Protein AF-A0A7C7VJX0-F1 (afdb_monomer_lite)

pLDDT: mean 77.02, std 19.56, range [31.77, 98.38]

Sequence (181 aa):
MIGGLYFSSKKIPSHKRKREGGKEHVSPRRIHVLIVIIIVVASLSVYYTYFHRQPSPEEERYIGEIKEILVLAIKVRGELKYLLDEEPTGKVFYDYRLTESFKNVFIRLLERYGGLNPPNESYQNLHKYVGEYLNLNLKGFDFFERAVREQDATLLKDAFSRLRQADELREKIKKELKILM

Foldseek 3Di:
DDDDDDDDDDDDDDDDDDDDPDPPPCPPVNVVVVVVVVVVVVVVVVVCCQPVDDDDPL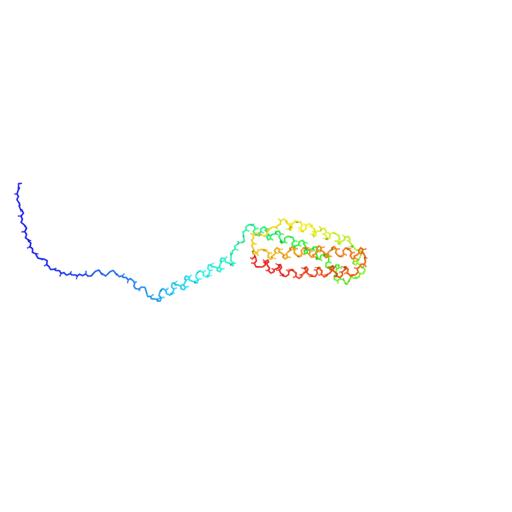LVVLLVLLVVLVVQLVVLVVVCVVVPVPPPDCVNLPCLVSLVVSLVSLVVSLVSLVPDDDPDPLCVQLSVLSNLLSVLLNQLSVLSSCCSVVVPVVSPVVSVVSNVVSVVSVVVNVVSSVSSD

Secondary structure (DSSP, 8-state):
---------------------------HHHHHHHHHHHHHHHHHHHHHHHHSPPPPHHHHHHHHHHHHHHHHHHHHHHHHHHHHSS-S-GGGGG-HHHHHHHHHHHHHHHHHHHT---SSGGGHHHHHHHHHHHHHHHHHHHHHHHHHHHT-HHHHHHHHHHHHHHHHHHHHHHHHHHH--

Structure (mmCIF, N/CA/C/O backbone):
data_AF-A0A7C7VJX0-F1
#
_entry.id   AF-A0A7C7VJX0-F1
#
loop_
_atom_site.group_PDB
_atom_site.id
_atom_site.type_symbol
_atom_site.label_atom_id
_atom_site.label_alt_id
_atom_site.label_comp_id
_atom_site.label_asym_id
_atom_site.label_entity_id
_atom_site.label_seq_id
_atom_site.pdbx_PDB_ins_code
_atom_site.Cartn_x
_atom_site.Cartn_y
_atom_site.Cartn_z
_atom_site.occupancy
_atom_site.B_iso_or_equiv
_atom_site.auth_seq_id
_atom_site.auth_comp_id
_atom_site.auth_asym_id
_atom_site.auth_atom_id
_atom_site.pdbx_PDB_model_num
ATOM 1 N N . MET A 1 1 ? -67.977 24.243 89.706 1.00 34.16 1 MET A N 1
ATOM 2 C CA . MET A 1 1 ? -67.376 24.577 91.012 1.00 34.16 1 MET A CA 1
ATOM 3 C C . MET A 1 1 ? -66.520 23.405 91.470 1.00 34.16 1 MET A C 1
ATOM 5 O O . MET A 1 1 ? -67.056 22.328 91.649 1.00 34.16 1 MET A O 1
ATOM 9 N N . ILE A 1 2 ? -65.206 23.649 91.515 1.00 37.19 2 ILE A N 1
ATOM 10 C CA . ILE A 1 2 ? -64.159 23.178 92.445 1.00 37.19 2 ILE A CA 1
ATOM 11 C C . ILE A 1 2 ? -64.224 21.751 93.031 1.00 37.19 2 ILE A C 1
ATOM 13 O O . ILE A 1 2 ? -65.137 21.411 93.772 1.00 37.19 2 ILE A O 1
ATOM 17 N N . GLY A 1 3 ? -63.095 21.046 92.866 1.00 31.77 3 GLY A N 1
ATOM 18 C CA . GLY A 1 3 ? -62.529 20.090 93.833 1.00 31.77 3 GLY A CA 1
ATOM 19 C C . GLY A 1 3 ? -62.222 18.735 93.194 1.00 31.77 3 GLY A C 1
ATOM 20 O O . GLY A 1 3 ? -63.088 18.158 92.561 1.00 31.77 3 GLY A O 1
ATOM 21 N N . GLY A 1 4 ? -61.038 18.137 93.272 1.00 33.59 4 GLY A N 1
ATOM 22 C CA . GLY A 1 4 ? -59.798 18.417 93.987 1.00 33.59 4 GLY A CA 1
ATOM 23 C C . GLY A 1 4 ? -58.874 17.207 93.765 1.00 33.59 4 GLY A C 1
ATOM 24 O O . GLY A 1 4 ? -59.346 16.085 93.592 1.00 33.59 4 GLY A O 1
ATOM 25 N N . LEU A 1 5 ? -57.568 17.454 93.697 1.00 37.50 5 LEU A N 1
ATOM 26 C CA . LEU A 1 5 ? -56.497 16.471 93.498 1.00 37.50 5 LEU A CA 1
ATOM 27 C C . LEU A 1 5 ? -56.426 15.422 94.620 1.00 37.50 5 LEU A C 1
ATOM 29 O O . LEU A 1 5 ? -56.528 15.785 95.787 1.00 37.50 5 LEU A O 1
ATOM 33 N N . TYR A 1 6 ? -56.066 14.180 94.279 1.00 40.72 6 TYR A N 1
ATOM 34 C CA . TYR A 1 6 ? -55.265 13.321 95.161 1.00 40.72 6 TYR A CA 1
ATOM 35 C C . TYR A 1 6 ? -54.260 12.491 94.351 1.00 40.72 6 TYR A C 1
ATOM 37 O O . TYR A 1 6 ? -54.621 11.654 93.525 1.00 40.72 6 TYR A O 1
ATOM 45 N N . PHE A 1 7 ? -52.976 12.746 94.607 1.00 41.41 7 PHE A N 1
ATOM 46 C CA . PHE A 1 7 ? -51.844 11.918 94.201 1.00 41.41 7 PHE A CA 1
ATOM 47 C C . PHE A 1 7 ? -51.742 10.692 95.121 1.00 41.41 7 PHE A C 1
ATOM 49 O O . PHE A 1 7 ? -51.903 10.808 96.335 1.00 41.41 7 PHE A O 1
ATOM 56 N N . SER A 1 8 ? -51.357 9.537 94.574 1.00 40.88 8 SER A N 1
ATOM 57 C CA . SER A 1 8 ? -50.749 8.462 95.363 1.00 40.88 8 SER A CA 1
ATOM 58 C C . SER A 1 8 ? -49.624 7.810 94.566 1.00 40.88 8 SER A C 1
ATOM 60 O O . SER A 1 8 ? -49.848 7.168 93.541 1.00 40.88 8 SER A O 1
ATOM 62 N N . SER A 1 9 ? -48.390 8.017 95.026 1.00 39.25 9 SER A N 1
ATOM 63 C CA . SER A 1 9 ? -47.190 7.398 94.477 1.00 39.25 9 SER A CA 1
ATOM 64 C C . SER A 1 9 ? -47.051 5.963 94.982 1.00 39.25 9 SER A C 1
ATOM 66 O O . SER A 1 9 ? -46.992 5.749 96.196 1.00 39.25 9 SER A O 1
ATOM 68 N N . LYS A 1 10 ? -46.856 4.992 94.086 1.00 41.84 10 LYS A N 1
ATOM 69 C CA . LYS A 1 10 ? -46.229 3.710 94.439 1.00 41.84 10 LYS A CA 1
ATOM 70 C C . LYS A 1 10 ? -45.255 3.245 93.351 1.00 41.84 10 LYS A C 1
ATOM 72 O O . LYS A 1 10 ? -45.656 2.828 92.277 1.00 41.84 10 LYS A O 1
ATOM 77 N N . LYS A 1 11 ? -43.974 3.348 93.724 1.00 40.25 11 LYS A N 1
ATOM 78 C CA . LYS A 1 11 ? -42.814 2.468 93.483 1.00 40.25 11 LYS A CA 1
ATOM 79 C C . LYS A 1 11 ? -42.609 1.829 92.097 1.00 40.25 11 LYS A C 1
ATOM 81 O O . LYS A 1 11 ? -43.338 0.945 91.669 1.00 40.25 11 LYS A O 1
ATOM 86 N N . ILE A 1 12 ? -41.458 2.181 91.522 1.00 43.59 12 ILE A N 1
ATOM 87 C CA . ILE A 1 12 ? -40.721 1.466 90.470 1.00 43.59 12 ILE A CA 1
ATOM 88 C C . ILE A 1 12 ? -40.276 0.082 90.984 1.00 43.59 12 ILE A C 1
ATOM 90 O O . ILE A 1 12 ? -39.825 -0.023 92.129 1.00 43.59 12 ILE A O 1
ATOM 94 N N . PRO A 1 13 ? -40.271 -0.942 90.113 1.00 44.44 13 PRO A N 1
ATOM 95 C CA . PRO A 1 13 ? -39.083 -1.774 89.971 1.00 44.44 13 PRO A CA 1
ATOM 96 C C . PRO A 1 13 ? -38.597 -1.826 88.519 1.00 44.44 13 PRO A C 1
ATOM 98 O O . PRO A 1 13 ? -39.358 -1.889 87.556 1.00 44.44 13 PRO A O 1
ATOM 101 N N . SER A 1 14 ? -37.277 -1.788 88.395 1.00 50.00 14 SER A N 1
ATOM 102 C CA . SER A 1 14 ? -36.525 -1.897 87.161 1.00 50.00 14 SER A CA 1
ATOM 103 C C . SER A 1 14 ? -36.654 -3.294 86.552 1.00 50.00 14 SER A C 1
ATOM 105 O O . SER A 1 14 ? -36.427 -4.301 87.213 1.00 50.00 14 SER A O 1
ATOM 107 N N . HIS A 1 15 ? -36.908 -3.360 85.246 1.00 42.09 15 HIS A N 1
ATOM 108 C CA . HIS A 1 15 ? -36.428 -4.478 84.444 1.00 42.09 15 HIS A CA 1
ATOM 109 C C . HIS A 1 15 ? -36.057 -4.009 83.040 1.00 42.09 15 HIS A C 1
ATOM 111 O O . HIS A 1 15 ? -36.895 -3.664 82.211 1.00 42.09 15 HIS A O 1
ATOM 117 N N . LYS A 1 16 ? -34.746 -4.031 82.787 1.00 51.72 16 LYS A N 1
ATOM 118 C CA . LYS A 1 16 ? -34.144 -4.067 81.456 1.00 51.72 16 LYS A CA 1
ATOM 119 C C . LYS A 1 16 ? -34.845 -5.139 80.612 1.00 51.72 16 LYS A C 1
ATOM 121 O O . LYS A 1 16 ? -34.821 -6.305 81.002 1.00 51.72 16 LYS A O 1
ATOM 126 N N . ARG A 1 17 ? -35.313 -4.797 79.409 1.00 43.00 17 ARG A N 1
ATOM 127 C CA . ARG A 1 17 ? -35.260 -5.727 78.272 1.00 43.00 17 ARG A CA 1
ATOM 128 C C . ARG A 1 17 ? -34.717 -5.029 77.035 1.00 43.00 17 ARG A C 1
ATOM 130 O O . ARG A 1 17 ? -35.062 -3.899 76.713 1.00 43.00 17 ARG A O 1
ATOM 137 N N . LYS A 1 18 ? -33.755 -5.739 76.459 1.00 42.09 18 LYS A N 1
ATOM 138 C CA . LYS A 1 18 ? -32.831 -5.384 75.394 1.00 42.09 18 LYS A CA 1
ATOM 139 C C . LYS A 1 18 ? -33.535 -4.882 74.135 1.00 42.09 18 LYS A C 1
ATOM 141 O O . LYS A 1 18 ? -34.503 -5.476 73.675 1.00 42.09 18 LYS A O 1
ATOM 146 N N . ARG A 1 19 ? -32.910 -3.876 73.520 1.00 51.41 19 ARG A N 1
ATOM 147 C CA . ARG A 1 19 ? -32.888 -3.718 72.066 1.00 51.41 19 ARG A CA 1
ATOM 148 C C . ARG A 1 19 ? -32.144 -4.919 71.480 1.00 51.41 19 ARG A C 1
ATOM 150 O O . ARG A 1 19 ? -30.950 -5.057 71.729 1.00 51.41 19 ARG A O 1
ATOM 157 N N . GLU A 1 20 ? -32.813 -5.742 70.691 1.00 39.50 20 GLU A N 1
ATOM 158 C CA . GLU A 1 20 ? -32.144 -6.575 69.692 1.00 39.50 20 GLU A CA 1
ATOM 159 C C . GLU A 1 20 ? -32.599 -6.070 68.325 1.00 39.50 20 GLU A C 1
ATOM 161 O O . GLU A 1 20 ? -33.583 -6.516 67.748 1.00 39.50 20 GLU A O 1
ATOM 166 N N . GLY A 1 21 ? -31.889 -5.045 67.846 1.00 43.16 21 GLY A N 1
ATOM 167 C CA . GLY A 1 21 ? -31.830 -4.768 66.422 1.00 43.16 21 GLY A CA 1
ATOM 168 C C . GLY A 1 21 ? -31.092 -5.935 65.786 1.00 43.16 21 GLY A C 1
ATOM 169 O O . GLY A 1 21 ? -29.893 -6.103 66.024 1.00 43.16 21 GLY A O 1
ATOM 170 N N . GLY A 1 22 ? -31.823 -6.766 65.046 1.00 39.00 22 GLY A N 1
ATOM 171 C CA . GLY A 1 22 ? -31.261 -7.844 64.249 1.00 39.00 22 GLY A CA 1
ATOM 172 C C . GLY A 1 22 ? -30.279 -7.260 63.244 1.00 39.00 22 GLY A C 1
ATOM 173 O O . GLY A 1 22 ? -30.670 -6.762 62.194 1.00 39.00 22 GLY A O 1
ATOM 174 N N . LYS A 1 23 ? -28.988 -7.294 63.578 1.00 47.97 23 LYS A N 1
ATOM 175 C CA . LYS A 1 23 ? -27.939 -7.200 62.572 1.00 47.97 23 LYS A CA 1
ATOM 176 C C . LYS A 1 23 ? -28.030 -8.495 61.784 1.00 47.97 23 LYS A C 1
ATOM 178 O O . LYS A 1 23 ? -27.651 -9.544 62.303 1.00 47.97 23 LYS A O 1
ATOM 183 N N . GLU A 1 24 ? -28.578 -8.430 60.574 1.00 53.81 24 GLU A N 1
ATOM 184 C CA . GLU A 1 24 ? -28.474 -9.525 59.618 1.00 53.81 24 GLU A CA 1
ATOM 185 C C . GLU A 1 24 ? -27.000 -9.906 59.511 1.00 53.81 24 GLU A C 1
ATOM 187 O O . GLU A 1 24 ? -26.158 -9.144 59.031 1.00 53.81 24 GLU A O 1
ATOM 192 N N . HIS A 1 25 ? -26.668 -11.076 60.047 1.00 50.88 25 HIS A N 1
ATOM 193 C CA . HIS A 1 25 ? -25.324 -11.602 59.980 1.00 50.88 25 HIS A CA 1
ATOM 194 C C . HIS A 1 25 ? -25.122 -12.085 58.545 1.00 50.88 25 HIS A C 1
ATOM 196 O O . HIS A 1 25 ? -25.460 -13.215 58.187 1.00 50.88 25 HIS A O 1
ATOM 202 N N . VAL A 1 26 ? -24.650 -11.181 57.684 1.00 56.03 26 VAL A N 1
ATOM 203 C CA . VAL A 1 26 ? -24.307 -11.509 56.303 1.00 56.03 26 VAL A CA 1
ATOM 204 C C . VAL A 1 26 ? -23.196 -12.549 56.361 1.00 56.03 26 VAL A C 1
ATOM 206 O O . VAL A 1 26 ? -22.076 -12.270 56.785 1.00 56.03 26 VAL A O 1
ATOM 209 N N . SER A 1 27 ? -23.539 -13.782 55.991 1.00 57.84 27 SER A N 1
ATOM 210 C CA . SER A 1 27 ? -22.600 -14.898 56.008 1.00 57.84 27 SER A CA 1
ATOM 211 C C . SER A 1 27 ? -21.386 -14.563 55.126 1.00 57.84 27 SER A C 1
ATOM 213 O O . SER A 1 27 ? -21.572 -14.051 54.016 1.00 57.84 27 SER A O 1
ATOM 215 N N . PRO A 1 28 ? -20.151 -14.883 55.556 1.00 65.00 28 PRO A N 1
ATOM 216 C CA . PRO A 1 28 ? -18.938 -14.631 54.775 1.00 65.00 28 PRO A CA 1
ATOM 217 C C . PRO A 1 28 ? -19.020 -15.189 53.350 1.00 65.00 28 PRO A C 1
ATOM 219 O O . PRO A 1 28 ? -18.496 -14.584 52.416 1.00 65.00 28 PRO A O 1
ATOM 222 N N . ARG A 1 29 ? -19.754 -16.296 53.156 1.00 65.06 29 ARG A N 1
ATOM 223 C CA . ARG A 1 29 ? -20.001 -16.891 51.835 1.00 65.06 29 ARG A CA 1
ATOM 224 C C . ARG A 1 29 ? -20.833 -15.981 50.928 1.00 65.06 29 ARG A C 1
ATOM 226 O O . ARG A 1 29 ? -20.547 -15.915 49.740 1.00 65.06 29 ARG A O 1
ATOM 233 N N . ARG A 1 30 ? -21.817 -15.247 51.464 1.00 65.38 30 ARG A N 1
ATOM 234 C CA . ARG A 1 30 ? -22.620 -14.287 50.682 1.00 65.38 30 ARG A CA 1
ATOM 235 C C . ARG A 1 30 ? -21.781 -13.100 50.211 1.00 65.38 30 ARG A C 1
ATOM 237 O O . ARG A 1 30 ? -21.946 -12.671 49.077 1.00 65.38 30 ARG A O 1
ATOM 244 N N . ILE A 1 31 ? -20.844 -12.631 51.038 1.00 71.44 31 ILE A N 1
ATOM 245 C CA . ILE A 1 31 ? -19.912 -11.551 50.672 1.00 71.44 31 ILE A CA 1
ATOM 246 C C . ILE A 1 31 ? -18.963 -12.013 49.557 1.00 71.44 31 ILE A C 1
ATOM 248 O O . ILE A 1 31 ? -18.788 -11.302 48.573 1.00 71.44 31 ILE A O 1
ATOM 252 N N . HIS A 1 32 ? -18.410 -13.226 49.663 1.00 67.62 32 HIS A N 1
ATOM 253 C CA . HIS A 1 32 ? -17.519 -13.777 48.634 1.00 67.62 32 HIS A CA 1
ATOM 254 C C . HIS A 1 32 ? -18.235 -13.961 47.292 1.00 67.62 32 HIS A C 1
ATOM 256 O O . HIS A 1 32 ? -17.695 -13.584 46.257 1.00 67.62 32 HIS A O 1
ATOM 262 N N . VAL A 1 33 ? -19.469 -14.474 47.303 1.00 75.88 33 VAL A N 1
ATOM 263 C CA . VAL A 1 33 ? -20.282 -14.607 46.084 1.00 75.88 33 VAL A CA 1
ATOM 264 C C . VAL A 1 33 ? -20.552 -13.239 45.452 1.00 75.88 33 VAL A C 1
ATOM 266 O O . VAL A 1 33 ? -20.413 -13.097 44.240 1.00 75.88 33 VAL A O 1
ATOM 269 N N . LEU A 1 34 ? -20.865 -12.216 46.254 1.00 78.50 34 LEU A N 1
ATOM 270 C CA . LEU A 1 34 ? -21.103 -10.862 45.748 1.00 78.50 34 LEU A CA 1
ATOM 271 C C . LEU A 1 34 ? -19.849 -10.269 45.083 1.00 78.50 34 LEU A C 1
ATOM 273 O O . LEU A 1 34 ? -19.939 -9.698 44.000 1.00 78.50 34 LEU A O 1
ATOM 277 N N . ILE A 1 35 ? -18.679 -10.446 45.704 1.00 77.56 35 ILE A N 1
ATOM 278 C CA . ILE A 1 35 ? -17.392 -9.977 45.169 1.00 77.56 35 ILE A CA 1
ATOM 279 C C . ILE A 1 35 ? -17.073 -10.672 43.840 1.00 77.56 35 ILE A C 1
ATOM 281 O O . ILE A 1 35 ? -16.706 -10.004 42.877 1.00 77.56 35 ILE A O 1
ATOM 285 N N . VAL A 1 36 ? -17.256 -11.993 43.757 1.00 77.00 36 VAL A N 1
ATOM 286 C CA . VAL A 1 36 ? -17.017 -12.752 42.519 1.00 77.00 36 VAL A CA 1
ATOM 287 C C . VAL A 1 36 ? -17.946 -12.284 41.399 1.00 77.00 36 VAL A C 1
ATOM 289 O O . VAL A 1 36 ? -17.485 -12.080 40.280 1.00 77.00 36 VAL A O 1
ATOM 292 N N . ILE A 1 37 ? -19.228 -12.045 41.690 1.00 81.75 37 ILE A N 1
ATOM 293 C CA . ILE A 1 37 ? -20.183 -11.527 40.701 1.00 81.75 37 ILE A CA 1
ATOM 294 C C . ILE A 1 37 ? -19.755 -10.142 40.203 1.00 81.75 37 ILE A C 1
ATOM 296 O O . ILE A 1 37 ? -19.760 -9.912 38.997 1.00 81.75 37 ILE A O 1
ATOM 300 N N . ILE A 1 38 ? -19.337 -9.237 41.094 1.00 83.44 38 ILE A N 1
ATOM 301 C CA . ILE A 1 38 ? -18.870 -7.896 40.706 1.00 83.44 38 ILE A CA 1
ATOM 302 C C . ILE A 1 38 ? -17.642 -7.988 39.796 1.00 83.44 38 ILE A C 1
ATOM 304 O O . ILE A 1 38 ? -17.596 -7.305 38.775 1.00 83.44 38 ILE A O 1
ATOM 308 N N . ILE A 1 39 ? -16.675 -8.851 40.125 1.00 81.44 39 ILE A N 1
ATOM 309 C CA . ILE A 1 39 ? -15.483 -9.061 39.293 1.00 81.44 39 ILE A CA 1
ATOM 310 C C . ILE A 1 39 ? -15.887 -9.592 37.917 1.00 81.44 39 ILE A C 1
ATOM 312 O O . ILE A 1 39 ? -15.475 -9.026 36.913 1.00 81.44 39 ILE A O 1
ATOM 316 N N . VAL A 1 40 ? -16.739 -10.618 37.854 1.00 80.81 40 VAL A N 1
ATOM 317 C CA . VAL A 1 40 ? -17.192 -11.210 36.585 1.00 80.81 40 VAL A CA 1
ATOM 318 C C . VAL A 1 40 ? -17.951 -10.193 35.731 1.00 80.81 40 VAL A C 1
ATOM 320 O O . VAL A 1 40 ? -17.691 -10.095 34.535 1.00 80.81 40 VAL A O 1
ATOM 323 N N . VAL A 1 41 ? -18.842 -9.397 36.327 1.00 80.81 41 VAL A N 1
ATOM 324 C CA . VAL A 1 41 ? -19.585 -8.345 35.616 1.00 80.81 41 VAL A CA 1
ATOM 325 C C . VAL A 1 41 ? -18.650 -7.234 35.137 1.00 80.81 41 VAL A C 1
ATOM 327 O O . VAL A 1 41 ? -18.790 -6.780 34.006 1.00 80.81 41 VAL A O 1
ATOM 330 N N . ALA A 1 42 ? -17.667 -6.823 35.941 1.00 74.25 42 ALA A N 1
ATOM 331 C CA . ALA A 1 42 ? -16.669 -5.841 35.526 1.00 74.25 42 ALA A CA 1
ATOM 332 C C . ALA A 1 42 ? -15.791 -6.378 34.385 1.00 74.25 42 ALA A C 1
ATOM 334 O O . ALA A 1 42 ? -15.578 -5.677 33.400 1.00 74.25 42 ALA A O 1
ATOM 335 N N . SER A 1 43 ? -15.345 -7.634 34.465 1.00 73.00 43 SER A N 1
ATOM 336 C CA . SER A 1 43 ? -14.571 -8.291 33.406 1.00 73.00 43 SER A CA 1
ATOM 337 C C . SER A 1 43 ? -15.376 -8.445 32.118 1.00 73.00 43 SER A C 1
ATOM 339 O O . SER A 1 43 ? -14.848 -8.176 31.045 1.00 73.00 43 SER A O 1
ATOM 341 N N . LEU A 1 44 ? -16.656 -8.816 32.212 1.00 71.56 44 LEU A N 1
ATOM 342 C CA . LEU A 1 44 ? -17.560 -8.892 31.064 1.00 71.56 44 LEU A CA 1
ATOM 343 C C . LEU A 1 44 ? -17.853 -7.512 30.481 1.00 71.56 44 LEU A C 1
ATOM 345 O O . LEU A 1 44 ? -17.875 -7.379 29.268 1.00 71.56 44 LEU A O 1
ATOM 349 N N . SER A 1 45 ? -18.035 -6.488 31.314 1.00 66.88 45 SER A N 1
ATOM 350 C CA . SER A 1 45 ? -18.265 -5.111 30.867 1.00 66.88 45 SER A CA 1
ATOM 351 C C . SER A 1 45 ? -17.049 -4.555 30.129 1.00 66.88 45 SER A C 1
ATOM 353 O O . SER A 1 45 ? -17.195 -4.026 29.028 1.00 66.88 45 SER A O 1
ATOM 355 N N . VAL A 1 46 ? -15.842 -4.759 30.672 1.00 62.31 46 VAL A N 1
ATOM 356 C CA . VAL A 1 46 ? -14.573 -4.420 30.008 1.00 62.31 46 VAL A CA 1
ATOM 357 C C . VAL A 1 46 ? -14.419 -5.213 28.713 1.00 62.31 46 VAL A C 1
ATOM 359 O O . VAL A 1 46 ? -14.098 -4.636 27.682 1.00 62.31 46 VAL A O 1
ATOM 362 N N . TYR A 1 47 ? -14.711 -6.515 28.724 1.00 66.69 47 TYR A N 1
ATOM 363 C CA . TYR A 1 47 ? -14.678 -7.348 27.522 1.00 66.69 47 TYR A CA 1
ATOM 364 C C . TYR A 1 47 ? -15.652 -6.840 26.447 1.00 66.69 47 TYR A C 1
ATOM 366 O O . TYR A 1 47 ? -15.273 -6.708 25.287 1.00 66.69 47 TYR A O 1
ATOM 374 N N . TYR A 1 48 ? -16.880 -6.483 26.826 1.00 61.12 48 TYR A N 1
ATOM 375 C CA . TYR A 1 48 ? -17.900 -5.989 25.902 1.00 61.12 48 TYR A CA 1
ATOM 376 C C . TYR A 1 48 ? -17.545 -4.608 25.345 1.00 61.12 48 TYR A C 1
ATOM 378 O O . TYR A 1 48 ? -17.665 -4.377 24.148 1.00 61.12 48 TYR A O 1
ATOM 386 N N . THR A 1 49 ? -17.044 -3.695 26.178 1.00 59.66 49 THR A N 1
ATOM 387 C CA . THR A 1 49 ? -16.590 -2.376 25.707 1.00 59.66 49 THR A CA 1
ATOM 388 C C . THR A 1 49 ? -15.345 -2.464 24.831 1.00 59.66 49 THR A C 1
ATOM 390 O O . THR A 1 49 ? -15.220 -1.679 23.898 1.00 59.66 49 THR A O 1
ATOM 393 N N . TYR A 1 50 ? -14.450 -3.421 25.081 1.00 58.00 50 TYR A N 1
ATOM 394 C CA . TYR A 1 50 ? -13.242 -3.594 24.275 1.00 58.00 50 TYR A CA 1
ATOM 395 C C . TYR A 1 50 ? -13.521 -4.279 22.930 1.00 58.00 50 TYR A C 1
ATOM 397 O O . TYR A 1 50 ? -12.921 -3.911 21.928 1.00 58.00 50 TYR A O 1
ATOM 405 N N . PHE A 1 51 ? -14.443 -5.249 22.887 1.00 57.50 51 PHE A N 1
ATOM 406 C CA . PHE A 1 51 ? -14.721 -6.034 21.677 1.00 57.50 51 PHE A CA 1
ATOM 407 C C . PHE A 1 51 ? -15.955 -5.589 20.882 1.00 57.50 51 PHE A C 1
ATOM 409 O O . PHE A 1 51 ? -16.119 -6.051 19.761 1.00 57.50 51 PHE A O 1
ATOM 416 N N . HIS A 1 52 ? -16.860 -4.774 21.436 1.00 61.88 52 HIS A N 1
ATOM 417 C CA . HIS A 1 52 ? -18.101 -4.344 20.761 1.00 61.88 52 HIS A CA 1
ATOM 418 C C . HIS A 1 52 ? -18.247 -2.817 20.705 1.00 61.88 52 HIS A C 1
ATOM 420 O O . HIS A 1 52 ? -19.357 -2.290 20.582 1.00 61.88 52 HIS A O 1
ATOM 426 N N . ARG A 1 53 ? -17.139 -2.073 20.792 1.00 71.00 53 ARG A N 1
ATOM 427 C CA . ARG A 1 53 ? -17.172 -0.634 20.532 1.00 71.00 53 ARG A CA 1
ATOM 428 C C . ARG A 1 53 ? -17.505 -0.408 19.059 1.00 71.00 53 ARG A C 1
ATOM 430 O O . ARG A 1 53 ? -16.760 -0.836 18.185 1.00 71.00 53 ARG A O 1
ATOM 437 N N . GLN A 1 54 ? -18.597 0.304 18.794 1.00 78.12 54 GLN A N 1
ATOM 438 C CA . GLN A 1 54 ? -18.844 0.807 17.449 1.00 78.12 54 GLN A CA 1
ATOM 439 C C . GLN A 1 54 ? -17.843 1.923 17.119 1.00 78.12 54 GLN A C 1
ATOM 441 O O . GLN A 1 54 ? -17.583 2.772 17.986 1.00 78.12 54 GLN A O 1
ATOM 446 N N . PRO A 1 55 ? -17.258 1.917 15.909 1.00 83.56 55 PRO A N 1
ATOM 447 C CA . PRO A 1 55 ? -16.369 2.982 15.475 1.00 83.56 55 PRO A CA 1
ATOM 448 C C . PRO A 1 55 ? -17.108 4.324 15.471 1.00 83.56 55 PRO A C 1
ATOM 450 O O . PRO A 1 55 ? -18.310 4.407 15.224 1.00 83.56 55 PRO A O 1
ATOM 453 N N . SER A 1 56 ? -16.391 5.396 15.790 1.00 91.00 56 SER A N 1
ATOM 454 C CA . SER A 1 56 ? -16.920 6.751 15.681 1.00 91.00 56 SER A CA 1
ATOM 455 C C . SER A 1 56 ? -17.120 7.133 14.205 1.00 91.00 56 SER A C 1
ATOM 457 O O . SER A 1 56 ? -16.448 6.586 13.329 1.00 91.00 56 SER A O 1
ATOM 459 N N . PRO A 1 57 ? -17.951 8.144 13.892 1.00 93.44 57 PRO A N 1
ATOM 460 C CA . PRO A 1 57 ? -18.095 8.637 12.518 1.00 93.44 57 PRO A CA 1
ATOM 461 C C . PRO A 1 57 ? -16.780 9.130 11.887 1.00 93.44 57 PRO A C 1
ATOM 463 O O . PRO A 1 57 ? -16.637 9.195 10.668 1.00 93.44 57 PRO A O 1
ATOM 466 N N . GLU A 1 58 ? -15.805 9.536 12.700 1.00 94.06 58 GLU A N 1
ATOM 467 C CA . GLU A 1 58 ? -14.468 9.893 12.225 1.00 94.06 58 GLU A CA 1
ATOM 468 C C . GLU A 1 58 ? -13.646 8.650 11.869 1.00 94.06 58 GLU A C 1
ATOM 470 O O . GLU A 1 58 ? -13.041 8.608 10.799 1.00 94.06 58 GLU A O 1
ATOM 475 N N . GLU A 1 59 ? -13.693 7.620 12.717 1.00 94.06 59 GLU A N 1
ATOM 476 C CA . GLU A 1 59 ? -13.059 6.321 12.478 1.00 94.06 59 GLU A CA 1
ATOM 477 C C . GLU A 1 59 ? -13.630 5.644 11.222 1.00 94.06 59 GLU A C 1
ATOM 479 O O . GLU A 1 59 ? -12.870 5.176 10.373 1.00 94.06 59 GLU A O 1
ATOM 484 N N . GLU A 1 60 ? -14.952 5.670 11.039 1.00 93.38 60 GLU A N 1
ATOM 485 C CA . GLU A 1 60 ? -15.620 5.133 9.848 1.00 93.38 60 GLU A CA 1
ATOM 486 C C . GLU A 1 60 ? -15.193 5.848 8.565 1.00 93.38 60 GLU A C 1
ATOM 488 O O . GLU A 1 60 ? -14.850 5.191 7.578 1.00 93.38 60 GLU A O 1
ATOM 493 N N . ARG A 1 61 ? -15.165 7.189 8.578 1.00 95.31 61 ARG A N 1
ATOM 494 C CA . ARG A 1 61 ? -14.699 7.982 7.430 1.00 95.31 61 ARG A CA 1
ATOM 495 C C . ARG A 1 61 ? -13.243 7.678 7.106 1.00 95.31 61 ARG A C 1
ATOM 497 O O . ARG A 1 61 ? -12.924 7.432 5.947 1.00 95.31 61 ARG A O 1
ATOM 504 N N . TYR A 1 62 ? -12.379 7.631 8.117 1.00 96.31 62 TYR A N 1
ATOM 505 C CA . TYR A 1 62 ? -10.968 7.305 7.934 1.00 96.31 62 TYR A CA 1
ATOM 506 C C . TYR A 1 62 ? -10.775 5.905 7.325 1.00 96.31 62 TYR A C 1
ATOM 508 O O . TYR A 1 62 ? -10.060 5.756 6.333 1.00 96.31 62 TYR A O 1
ATOM 516 N N . ILE A 1 63 ? -11.442 4.875 7.863 1.00 94.31 63 ILE A N 1
ATOM 517 C CA . ILE A 1 63 ? -11.381 3.512 7.307 1.00 94.31 63 ILE A CA 1
ATOM 518 C C . ILE A 1 63 ? -11.932 3.480 5.877 1.00 94.31 63 ILE A C 1
ATOM 520 O O . ILE A 1 63 ? -11.365 2.790 5.028 1.00 94.31 63 ILE A O 1
ATOM 524 N N . GLY A 1 64 ? -13.028 4.193 5.609 1.00 94.31 64 GLY A N 1
ATOM 525 C CA . GLY A 1 64 ? -13.627 4.302 4.279 1.00 94.31 64 GLY A CA 1
ATOM 526 C C . GLY A 1 64 ? -12.632 4.838 3.251 1.00 94.31 64 GLY A C 1
ATOM 527 O O . GLY A 1 64 ? -12.349 4.165 2.260 1.00 94.31 64 GLY A O 1
ATOM 528 N N . GLU A 1 65 ? -12.015 5.982 3.547 1.00 96.94 65 GLU A N 1
ATOM 529 C CA . GLU A 1 65 ? -10.988 6.604 2.704 1.00 96.94 65 GLU A CA 1
ATOM 530 C C . GLU A 1 65 ? -9.790 5.669 2.469 1.00 96.94 65 GLU A C 1
ATOM 532 O O . GLU A 1 65 ? -9.365 5.461 1.330 1.00 96.94 65 GLU A O 1
ATOM 537 N N . ILE A 1 66 ? -9.278 5.032 3.531 1.00 96.31 66 ILE A N 1
ATOM 538 C CA . ILE A 1 66 ? -8.172 4.070 3.428 1.00 96.31 66 ILE A CA 1
ATOM 539 C C . ILE A 1 66 ? -8.543 2.886 2.526 1.00 96.31 66 ILE A C 1
ATOM 541 O O . ILE A 1 66 ? -7.739 2.476 1.685 1.00 96.31 66 ILE A O 1
ATOM 545 N N . LYS A 1 67 ? -9.753 2.333 2.662 1.00 94.19 67 LYS A N 1
ATOM 546 C CA . LYS A 1 67 ? -10.216 1.218 1.826 1.00 94.19 67 LYS A CA 1
ATOM 547 C C . LYS A 1 67 ? -10.314 1.613 0.362 1.00 94.19 67 LYS A C 1
ATOM 549 O O . LYS A 1 67 ? -9.851 0.854 -0.484 1.00 94.19 67 LYS A O 1
ATOM 554 N N . GLU A 1 68 ? -10.877 2.775 0.054 1.00 95.19 68 GLU A N 1
ATOM 555 C CA . GLU A 1 68 ? -10.981 3.247 -1.329 1.00 95.19 68 GLU A CA 1
ATOM 556 C C . GLU A 1 68 ? -9.606 3.432 -1.973 1.00 95.19 68 GLU A C 1
ATOM 558 O O . GLU A 1 68 ? -9.372 2.954 -3.087 1.00 95.19 68 GLU A O 1
ATOM 563 N N . ILE A 1 69 ? -8.673 4.057 -1.249 1.00 95.69 69 ILE A N 1
ATOM 564 C CA . ILE A 1 69 ? -7.283 4.220 -1.688 1.00 95.69 69 ILE A CA 1
ATOM 565 C C . ILE A 1 69 ? -6.647 2.855 -1.977 1.00 95.69 69 ILE A C 1
ATOM 567 O O . ILE A 1 69 ? -6.048 2.659 -3.038 1.00 95.69 69 ILE A O 1
ATOM 571 N N . LEU A 1 70 ? -6.802 1.892 -1.065 1.00 93.38 70 LEU A N 1
ATOM 572 C CA . LEU A 1 70 ? -6.244 0.550 -1.221 1.00 93.38 70 LEU A CA 1
ATOM 573 C C . LEU A 1 70 ? -6.878 -0.218 -2.383 1.00 93.38 70 LEU A C 1
ATOM 575 O O . LEU A 1 70 ? -6.153 -0.863 -3.137 1.00 93.38 70 LEU A O 1
ATOM 579 N N . VAL A 1 71 ? -8.198 -0.139 -2.566 1.00 91.06 71 VAL A N 1
ATOM 580 C CA . VAL A 1 71 ? -8.904 -0.788 -3.682 1.00 91.06 71 VAL A CA 1
ATOM 581 C C . VAL A 1 71 ? -8.381 -0.268 -5.017 1.00 91.06 71 VAL A C 1
ATOM 583 O O . VAL A 1 71 ? -8.050 -1.067 -5.895 1.00 91.06 71 VAL A O 1
ATOM 586 N N . LEU A 1 72 ? -8.240 1.052 -5.161 1.00 91.88 72 LEU A N 1
ATOM 587 C CA . LEU A 1 72 ? -7.685 1.658 -6.371 1.00 91.88 72 LEU A CA 1
ATOM 588 C C . LEU A 1 72 ? -6.229 1.235 -6.595 1.00 91.88 72 LEU A C 1
ATOM 590 O O . LEU A 1 72 ? -5.884 0.792 -7.690 1.00 91.88 72 LEU A O 1
ATOM 594 N N . ALA A 1 73 ? -5.391 1.296 -5.558 1.00 90.25 73 ALA A N 1
ATOM 595 C CA . ALA A 1 73 ? -3.991 0.887 -5.648 1.00 90.25 73 ALA A CA 1
ATOM 596 C C . ALA A 1 73 ? -3.836 -0.594 -6.037 1.00 90.25 73 ALA A C 1
ATOM 598 O O . ALA A 1 73 ? -2.982 -0.943 -6.852 1.00 90.25 73 ALA A O 1
ATOM 599 N N . ILE A 1 74 ? -4.661 -1.478 -5.465 1.00 86.50 74 ILE A N 1
ATOM 600 C CA . ILE A 1 74 ? -4.661 -2.914 -5.767 1.00 86.50 74 ILE A CA 1
ATOM 601 C C . ILE A 1 74 ? -5.151 -3.164 -7.191 1.00 86.50 74 ILE A C 1
ATOM 603 O O . ILE A 1 74 ? -4.545 -3.979 -7.882 1.00 86.50 74 ILE A O 1
ATOM 607 N N . LYS A 1 75 ? -6.200 -2.467 -7.644 1.00 85.88 75 LYS A N 1
ATOM 608 C CA . LYS A 1 75 ? -6.717 -2.590 -9.012 1.00 85.88 75 LYS A CA 1
ATOM 609 C C . LYS A 1 75 ? -5.635 -2.256 -10.039 1.00 85.88 75 LYS A C 1
ATOM 611 O O . LYS A 1 75 ? -5.332 -3.087 -10.889 1.00 85.88 75 LYS A O 1
ATOM 616 N N . VAL A 1 76 ? -4.992 -1.099 -9.883 1.00 84.25 76 VAL A N 1
ATOM 617 C CA . VAL A 1 76 ? -3.879 -0.652 -10.738 1.00 84.25 76 VAL A CA 1
ATOM 618 C C . VAL A 1 76 ? -2.733 -1.667 -10.735 1.00 84.25 76 VAL A C 1
ATOM 620 O O . VAL A 1 76 ? -2.191 -2.023 -11.778 1.00 84.25 76 VAL A O 1
ATOM 623 N N . ARG A 1 77 ? -2.377 -2.198 -9.559 1.00 81.56 77 ARG A N 1
ATOM 624 C CA . ARG A 1 77 ? -1.348 -3.243 -9.447 1.00 81.56 77 ARG A CA 1
ATOM 625 C C . ARG A 1 77 ? -1.755 -4.565 -10.093 1.00 81.56 77 ARG A C 1
ATOM 627 O O . ARG A 1 77 ? -0.894 -5.255 -10.627 1.00 81.56 77 ARG A O 1
ATOM 634 N N . GLY A 1 78 ? -3.033 -4.926 -10.037 1.00 74.94 78 GLY A N 1
ATOM 635 C CA . GLY A 1 78 ? -3.575 -6.127 -10.667 1.00 74.94 78 GLY A CA 1
ATOM 636 C C . GLY A 1 78 ? -3.496 -6.072 -12.190 1.00 74.94 78 GLY A C 1
ATOM 637 O O . GLY A 1 78 ? -3.112 -7.062 -12.802 1.00 74.94 78 GLY A O 1
ATOM 638 N N . GLU A 1 79 ? -3.774 -4.912 -12.787 1.00 70.62 79 GLU A N 1
ATOM 639 C CA . GLU A 1 79 ? -3.608 -4.679 -14.231 1.00 70.62 79 GLU A CA 1
ATOM 640 C C . GLU A 1 79 ? -2.147 -4.877 -14.667 1.00 70.62 79 GLU A C 1
ATOM 642 O O . GLU A 1 79 ? -1.883 -5.490 -15.699 1.00 70.62 79 GLU A O 1
ATOM 647 N N . LEU A 1 80 ? -1.192 -4.458 -13.832 1.00 65.50 80 LEU A N 1
ATOM 648 C CA . LEU A 1 80 ? 0.233 -4.667 -14.079 1.00 65.50 80 LEU A CA 1
ATOM 649 C C . LEU A 1 80 ? 0.688 -6.116 -13.838 1.00 65.50 80 LEU A C 1
ATOM 651 O O . LEU A 1 80 ? 1.606 -6.567 -14.507 1.00 65.50 80 LEU A O 1
ATOM 655 N N . LYS A 1 81 ? 0.086 -6.866 -12.904 1.00 62.47 81 LYS A N 1
ATOM 656 C CA . LYS A 1 81 ? 0.498 -8.254 -12.613 1.00 62.47 81 LYS A CA 1
ATOM 657 C C . LYS A 1 81 ? 0.506 -9.126 -13.878 1.00 62.47 81 LYS A C 1
ATOM 659 O O . LYS A 1 81 ? 1.457 -9.868 -14.091 1.00 62.47 81 LYS A O 1
ATOM 664 N N . TYR A 1 82 ? -0.481 -8.950 -14.755 1.00 52.97 82 TYR A N 1
ATOM 665 C CA . TYR A 1 82 ? -0.530 -9.625 -16.058 1.00 52.97 82 TYR A CA 1
ATOM 666 C C . TYR A 1 82 ? 0.662 -9.301 -16.972 1.00 52.97 82 TYR A C 1
ATOM 668 O O . TYR A 1 82 ? 1.014 -10.115 -17.815 1.00 52.97 82 TYR A O 1
ATOM 676 N N . LEU A 1 83 ? 1.297 -8.142 -16.793 1.00 50.62 83 LEU A N 1
ATOM 677 C CA . LEU A 1 83 ? 2.483 -7.714 -17.535 1.00 50.62 83 LEU A CA 1
ATOM 678 C C . LEU A 1 83 ? 3.799 -8.179 -16.885 1.00 50.62 83 LEU A C 1
ATOM 680 O O . LEU A 1 83 ? 4.837 -8.095 -17.529 1.00 50.62 83 LEU A O 1
ATOM 684 N N . LEU A 1 84 ? 3.783 -8.619 -15.618 1.00 51.47 84 LEU A N 1
ATOM 685 C CA . LEU A 1 84 ? 4.989 -8.967 -14.844 1.00 51.47 84 LEU A CA 1
ATOM 686 C C . LEU A 1 84 ? 5.147 -10.460 -14.536 1.00 51.47 84 LEU A C 1
ATOM 688 O O . LEU A 1 84 ? 6.237 -10.874 -14.145 1.00 51.47 84 LEU A O 1
ATOM 692 N N . ASP A 1 85 ? 4.069 -11.241 -14.636 1.00 49.91 85 ASP A N 1
ATOM 693 C CA . ASP A 1 85 ? 4.109 -12.700 -14.464 1.00 49.91 85 ASP A CA 1
ATOM 694 C C . ASP A 1 85 ? 4.692 -13.408 -15.706 1.00 49.91 85 ASP A C 1
ATOM 696 O O . ASP A 1 85 ? 5.139 -14.552 -15.619 1.00 49.91 85 ASP A O 1
ATOM 700 N N . GLU A 1 86 ? 4.744 -12.727 -16.854 1.00 49.16 86 GLU A N 1
ATOM 701 C CA . GLU A 1 86 ? 5.685 -13.085 -17.912 1.00 49.16 86 GLU A CA 1
ATOM 702 C C . GLU A 1 86 ? 7.078 -12.689 -17.400 1.00 49.16 86 GLU A C 1
ATOM 704 O O . GLU A 1 86 ? 7.261 -11.548 -16.968 1.00 49.16 86 GLU A O 1
ATOM 709 N N . GLU A 1 87 ? 8.070 -13.599 -17.419 1.00 46.62 87 GLU A N 1
ATOM 710 C CA . GLU A 1 87 ? 9.482 -13.210 -17.241 1.00 46.62 87 GLU A CA 1
ATOM 711 C C . GLU A 1 87 ? 9.735 -11.910 -18.014 1.00 46.62 87 GLU A C 1
ATOM 713 O O . GLU A 1 87 ? 9.087 -11.742 -19.052 1.00 46.62 87 GLU A O 1
ATOM 718 N N . PRO A 1 88 ? 10.623 -10.998 -17.558 1.00 50.38 88 PRO A N 1
ATOM 719 C CA . PRO A 1 88 ? 10.919 -9.746 -18.250 1.00 50.38 88 PRO A CA 1
ATOM 720 C C . PRO A 1 88 ? 11.514 -10.038 -19.634 1.00 50.38 88 PRO A C 1
ATOM 722 O O . PRO A 1 88 ? 12.711 -9.958 -19.884 1.00 50.38 88 PRO A O 1
ATOM 725 N N . THR A 1 89 ? 10.643 -10.434 -20.542 1.00 49.62 89 THR A N 1
ATOM 726 C CA . THR A 1 89 ? 10.850 -10.650 -21.947 1.00 49.62 89 THR A CA 1
ATOM 727 C C . THR A 1 89 ? 10.707 -9.282 -22.580 1.00 49.62 89 THR A C 1
ATOM 729 O O . THR A 1 89 ? 10.062 -8.378 -22.037 1.00 49.62 89 THR A O 1
ATOM 732 N N . GLY A 1 90 ? 11.317 -9.110 -23.750 1.00 49.34 90 GLY A N 1
ATOM 733 C CA . GLY A 1 90 ? 11.366 -7.828 -24.451 1.00 49.34 90 GLY A CA 1
ATOM 734 C C . GLY A 1 90 ? 10.024 -7.083 -24.530 1.00 49.34 90 GLY A C 1
ATOM 735 O O . GLY A 1 90 ? 10.039 -5.864 -24.581 1.00 49.34 90 GLY A O 1
ATOM 736 N N . LYS A 1 91 ? 8.871 -7.771 -24.466 1.00 50.88 91 LYS A N 1
ATOM 737 C CA . LYS A 1 91 ? 7.517 -7.186 -24.483 1.00 50.88 91 LYS A CA 1
ATOM 738 C C . LYS A 1 91 ? 7.235 -6.190 -23.354 1.00 50.88 91 LYS A C 1
ATOM 740 O O . LYS A 1 91 ? 6.605 -5.170 -23.612 1.00 50.88 91 LYS A O 1
ATOM 745 N N . VAL A 1 92 ? 7.751 -6.431 -22.148 1.00 52.62 92 VAL A N 1
ATOM 746 C CA . VAL A 1 92 ? 7.596 -5.534 -20.987 1.00 52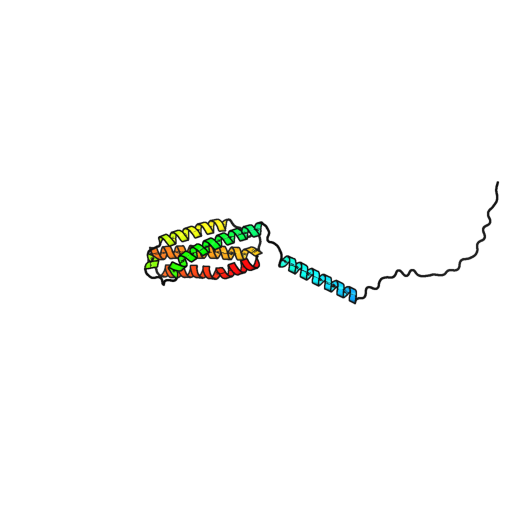.62 92 VAL A CA 1
ATOM 747 C C . VAL A 1 92 ? 8.265 -4.170 -21.233 1.00 52.62 92 VAL A C 1
ATOM 749 O O . VAL A 1 92 ? 7.821 -3.148 -20.714 1.00 52.62 92 VAL A O 1
ATOM 752 N N . PHE A 1 93 ? 9.284 -4.133 -22.098 1.00 52.12 93 PHE A N 1
ATOM 753 C CA . PHE A 1 93 ? 9.992 -2.913 -22.491 1.00 52.12 93 PHE A CA 1
ATOM 754 C C . PHE A 1 93 ? 9.245 -2.065 -23.533 1.00 52.12 93 PHE A C 1
ATOM 756 O O . PHE A 1 93 ? 9.642 -0.927 -23.774 1.00 52.12 93 PHE A O 1
ATOM 763 N N . TYR A 1 94 ? 8.178 -2.575 -24.160 1.00 52.97 94 TYR A N 1
ATOM 764 C CA . TYR A 1 94 ? 7.503 -1.854 -25.247 1.00 52.97 94 TYR A CA 1
ATOM 765 C C . TYR A 1 94 ? 6.390 -0.911 -24.787 1.00 52.97 94 TYR A C 1
ATOM 767 O O . TYR A 1 94 ? 5.980 -0.064 -25.580 1.00 52.97 94 TYR A O 1
ATOM 775 N N . ASP A 1 95 ? 5.935 -0.988 -23.531 1.00 62.56 95 ASP A N 1
ATOM 776 C CA . ASP A 1 95 ? 4.812 -0.165 -23.063 1.00 62.56 95 ASP A CA 1
ATOM 777 C C . ASP A 1 95 ? 5.117 0.653 -21.797 1.00 62.56 95 ASP A C 1
ATOM 779 O O . ASP A 1 95 ? 4.423 0.598 -20.782 1.00 62.56 95 ASP A O 1
ATOM 783 N N . TYR A 1 96 ? 6.174 1.470 -21.865 1.00 61.31 96 TYR A N 1
ATOM 784 C CA . TYR A 1 96 ? 6.517 2.433 -20.807 1.00 61.31 96 TYR A CA 1
ATOM 785 C C . TYR A 1 96 ? 5.380 3.434 -20.507 1.00 61.31 96 TYR A C 1
ATOM 787 O O . TYR A 1 96 ? 5.315 3.996 -19.412 1.00 61.31 96 TYR A O 1
ATOM 795 N N . ARG A 1 97 ? 4.464 3.651 -21.466 1.00 61.12 97 ARG A N 1
ATOM 796 C CA . ARG A 1 97 ? 3.308 4.554 -21.330 1.00 61.12 97 ARG A CA 1
ATOM 797 C C . ARG A 1 97 ? 2.296 4.031 -20.311 1.00 61.12 97 ARG A C 1
ATOM 799 O O . ARG A 1 97 ? 1.676 4.826 -19.597 1.00 61.12 97 ARG A O 1
ATOM 806 N N . LEU A 1 98 ? 2.163 2.709 -20.191 1.00 66.06 98 LEU A N 1
ATOM 807 C CA . LEU A 1 98 ? 1.396 2.093 -19.109 1.00 66.06 98 LEU A CA 1
ATOM 808 C C . LEU A 1 98 ? 2.062 2.344 -17.750 1.00 66.06 98 LEU A C 1
ATOM 810 O O . LEU A 1 98 ? 1.377 2.695 -16.790 1.00 66.06 98 LEU A O 1
ATOM 814 N N . THR A 1 99 ? 3.394 2.260 -17.665 1.00 68.38 99 THR A N 1
ATOM 815 C CA . THR A 1 99 ? 4.123 2.517 -16.412 1.00 68.38 99 THR A CA 1
ATOM 816 C C . THR A 1 99 ? 3.970 3.959 -15.929 1.00 68.38 99 THR A C 1
ATOM 818 O O . THR A 1 99 ? 3.675 4.176 -14.752 1.00 68.38 99 THR A O 1
ATOM 821 N N . GLU A 1 100 ? 4.102 4.943 -16.823 1.00 71.94 100 GLU A N 1
ATOM 822 C CA . GLU A 1 100 ? 3.911 6.363 -16.495 1.00 71.94 100 GLU A CA 1
ATOM 823 C C . GLU A 1 100 ? 2.484 6.627 -15.986 1.00 71.94 100 GLU A C 1
ATOM 825 O O . GLU A 1 100 ? 2.273 7.305 -14.975 1.00 71.94 100 GLU A O 1
ATOM 830 N N . SER A 1 101 ? 1.491 6.020 -16.641 1.00 79.88 101 SER A N 1
ATOM 831 C CA . SER A 1 101 ? 0.085 6.123 -16.245 1.00 79.88 101 SER A CA 1
ATOM 832 C C . SER A 1 101 ? -0.153 5.568 -14.837 1.00 79.88 101 SER A C 1
ATOM 834 O O . SER A 1 101 ? -0.842 6.203 -14.034 1.00 79.88 101 SER A O 1
ATOM 836 N N . PHE A 1 102 ? 0.464 4.435 -14.490 1.00 83.50 102 PHE A N 1
ATOM 837 C CA . PHE A 1 102 ? 0.370 3.857 -13.148 1.00 83.50 102 PHE A CA 1
ATOM 838 C C . PHE A 1 102 ? 1.090 4.697 -12.091 1.00 83.50 102 PHE A C 1
ATOM 840 O O . PHE A 1 102 ? 0.522 4.939 -11.021 1.00 83.50 102 PHE A O 1
ATOM 847 N N . LYS A 1 103 ? 2.287 5.213 -12.397 1.00 88.81 103 LYS A N 1
ATOM 848 C CA . LYS A 1 103 ? 3.025 6.135 -11.519 1.00 88.81 103 LYS A CA 1
ATOM 849 C C . LYS A 1 103 ? 2.163 7.345 -11.150 1.00 88.81 103 LYS A C 1
ATOM 851 O O . LYS A 1 103 ? 2.008 7.657 -9.971 1.00 88.81 103 LYS A O 1
ATOM 856 N N . ASN A 1 104 ? 1.521 7.959 -12.144 1.00 90.94 104 ASN A N 1
ATOM 857 C CA . ASN A 1 104 ? 0.640 9.112 -11.950 1.00 90.94 104 ASN A CA 1
ATOM 858 C C . ASN A 1 104 ? -0.581 8.795 -11.076 1.00 90.94 104 ASN A C 1
ATOM 860 O O . ASN A 1 104 ? -1.038 9.650 -10.316 1.00 90.94 104 ASN A O 1
ATOM 864 N N . VAL A 1 105 ? -1.112 7.569 -11.132 1.00 91.69 105 VAL A N 1
ATOM 865 C CA . VAL A 1 105 ? -2.164 7.154 -10.194 1.00 91.69 105 VAL A CA 1
ATOM 866 C C . VAL A 1 105 ? -1.626 7.090 -8.766 1.00 91.69 105 VAL A C 1
ATOM 868 O O . VAL A 1 105 ? -2.268 7.626 -7.867 1.00 91.69 105 VAL A O 1
ATOM 871 N N . PHE A 1 106 ? -0.449 6.505 -8.542 1.00 93.88 106 PHE A N 1
ATOM 872 C CA . PHE A 1 106 ? 0.134 6.424 -7.198 1.00 93.88 106 PHE A CA 1
ATOM 873 C C . PHE A 1 106 ? 0.518 7.787 -6.614 1.00 93.88 106 PHE A C 1
ATOM 875 O O . PHE A 1 106 ? 0.365 7.972 -5.409 1.00 93.88 106 PHE A O 1
ATOM 882 N N . ILE A 1 107 ? 0.927 8.752 -7.443 1.00 96.06 107 ILE A N 1
ATOM 883 C CA . ILE A 1 107 ? 1.108 10.151 -7.017 1.00 96.06 107 ILE A CA 1
ATOM 884 C C . ILE A 1 107 ? -0.211 10.704 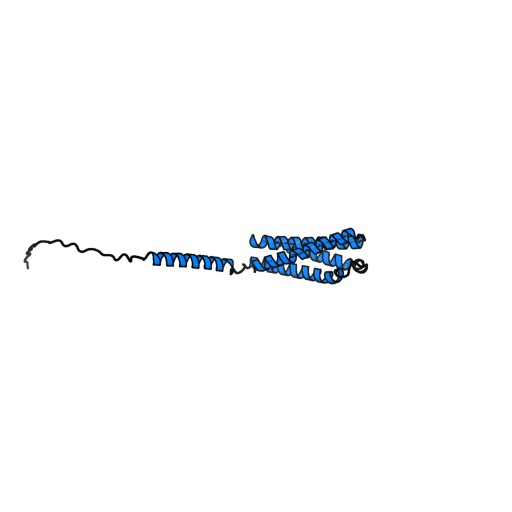-6.463 1.00 96.06 107 ILE A C 1
ATOM 886 O O . ILE A 1 107 ? -0.264 11.119 -5.309 1.00 96.06 107 ILE A O 1
ATOM 890 N N . ARG A 1 108 ? -1.304 10.609 -7.232 1.00 96.94 108 ARG A N 1
ATOM 891 C CA . ARG A 1 108 ? -2.627 11.096 -6.798 1.00 96.94 108 ARG A CA 1
ATOM 892 C C . ARG A 1 108 ? -3.151 10.382 -5.552 1.00 96.94 108 ARG A C 1
ATOM 894 O O . ARG A 1 108 ? -3.796 10.995 -4.706 1.00 96.94 108 ARG A O 1
ATOM 901 N N . LEU A 1 109 ? -2.887 9.081 -5.422 1.00 96.81 109 LEU A N 1
ATOM 902 C CA . LEU A 1 109 ? -3.255 8.328 -4.223 1.00 96.81 109 LEU A CA 1
ATOM 903 C C . LEU A 1 109 ? -2.460 8.788 -2.998 1.00 96.81 109 LEU A C 1
ATOM 905 O O . LEU A 1 109 ? -3.044 8.890 -1.925 1.00 96.81 109 LEU A O 1
ATOM 909 N N . LEU A 1 110 ? -1.166 9.088 -3.147 1.00 97.56 110 LEU A N 1
ATOM 910 C CA . LEU A 1 110 ? -0.342 9.642 -2.071 1.00 97.56 110 LEU A CA 1
ATOM 911 C C . LEU A 1 110 ? -0.780 11.052 -1.675 1.00 97.56 110 LEU A C 1
ATOM 913 O O . LEU A 1 110 ? -0.795 11.352 -0.487 1.00 97.56 110 LEU A O 1
ATOM 917 N N . GLU A 1 111 ? -1.181 11.890 -2.629 1.00 97.31 111 GLU A N 1
ATOM 918 C CA . GLU A 1 111 ? -1.749 13.214 -2.348 1.00 97.31 111 GLU A CA 1
ATOM 919 C C . GLU A 1 111 ? -3.051 13.102 -1.545 1.00 97.31 111 GLU A C 1
ATOM 921 O O . GLU A 1 111 ? -3.187 13.741 -0.501 1.00 97.31 111 GLU A O 1
ATOM 926 N N . ARG A 1 112 ? -3.981 12.231 -1.972 1.00 97.06 112 ARG A N 1
ATOM 927 C CA . ARG A 1 112 ? -5.226 11.958 -1.229 1.00 97.06 112 ARG A CA 1
ATOM 928 C C . ARG A 1 112 ? -4.929 11.407 0.167 1.00 97.06 112 ARG A C 1
ATOM 930 O O . ARG A 1 112 ? -5.492 11.879 1.148 1.00 97.06 112 ARG A O 1
ATOM 937 N N . TYR A 1 113 ? -4.027 10.432 0.255 1.00 97.69 113 TYR A N 1
ATOM 938 C CA . TYR A 1 113 ? -3.606 9.821 1.512 1.00 97.69 113 TYR A CA 1
ATOM 939 C C . TYR A 1 113 ? -2.936 10.829 2.459 1.00 97.69 113 TYR A C 1
ATOM 941 O O . TYR A 1 113 ? -3.189 10.791 3.659 1.00 97.69 113 TYR A O 1
ATOM 949 N N . GLY A 1 114 ? -2.120 11.749 1.938 1.00 95.75 114 GLY A N 1
ATOM 950 C CA . GLY A 1 114 ? -1.418 12.769 2.722 1.00 95.75 114 GLY A CA 1
ATOM 951 C C . GLY A 1 114 ? -2.345 13.784 3.396 1.00 95.75 114 GLY A C 1
ATOM 952 O O . GLY A 1 114 ? -1.932 14.442 4.346 1.00 95.75 114 GLY A O 1
ATOM 953 N N . GLY A 1 115 ? -3.598 13.888 2.944 1.00 94.69 115 GLY A N 1
ATOM 9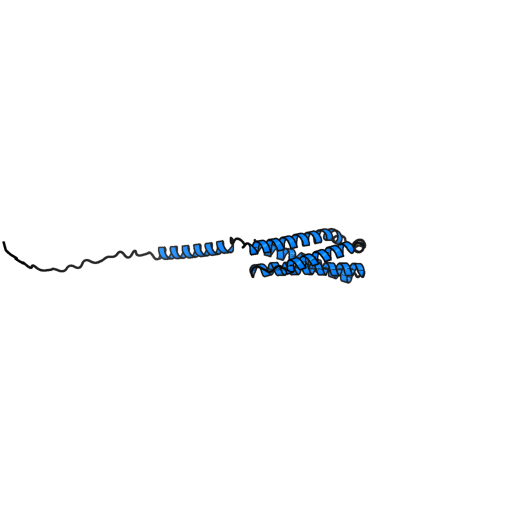54 C CA . GLY A 1 115 ? -4.641 14.665 3.618 1.00 94.69 115 GLY A CA 1
ATOM 955 C C . GLY A 1 115 ? -5.305 13.944 4.796 1.00 94.69 115 GLY A C 1
ATOM 956 O O . GLY A 1 115 ? -6.090 14.559 5.518 1.00 94.69 115 GLY A O 1
ATOM 957 N N . LEU A 1 116 ? -5.025 12.655 5.001 1.00 96.69 116 LEU A N 1
ATOM 958 C CA . LEU A 1 116 ? -5.621 11.860 6.069 1.00 96.69 116 LEU A CA 1
ATOM 959 C C . LEU A 1 116 ? -4.750 11.899 7.321 1.00 96.69 116 LEU A C 1
ATOM 961 O O . LEU A 1 116 ? -3.535 11.743 7.253 1.00 96.69 116 LEU A O 1
ATOM 965 N N . ASN A 1 117 ? -5.396 12.000 8.480 1.00 96.19 117 ASN A N 1
ATOM 966 C CA . ASN A 1 117 ? -4.751 11.824 9.774 1.00 96.19 117 ASN A CA 1
ATOM 967 C C . ASN A 1 117 ? -5.417 10.667 10.524 1.00 96.19 117 ASN A C 1
ATOM 969 O O . ASN A 1 117 ? -6.642 10.534 10.460 1.00 96.19 117 ASN A O 1
ATOM 973 N N . PRO A 1 118 ? -4.645 9.825 11.231 1.00 96.25 118 PRO A N 1
ATOM 974 C CA . PRO A 1 118 ? -5.214 8.800 12.094 1.00 96.25 118 PRO A CA 1
ATOM 975 C C . PRO A 1 118 ? -6.090 9.437 13.182 1.00 96.25 118 PRO A C 1
ATOM 977 O O . PRO A 1 118 ? -5.626 10.367 13.844 1.00 96.25 118 PRO A O 1
ATOM 980 N N . PRO A 1 119 ? -7.309 8.926 13.426 1.00 94.75 119 PRO A N 1
ATOM 981 C CA . PRO A 1 119 ? -8.207 9.492 14.436 1.00 94.75 119 PRO A CA 1
ATOM 982 C C . PRO A 1 119 ? -7.711 9.261 15.873 1.00 94.75 119 PRO A C 1
ATOM 984 O O . PRO A 1 119 ? -8.078 9.990 16.789 1.00 94.75 119 PRO A O 1
ATOM 987 N N . ASN A 1 120 ? -6.889 8.231 16.097 1.00 93.44 120 ASN A N 1
ATOM 988 C CA . ASN A 1 120 ? -6.215 7.957 17.366 1.00 93.44 120 ASN A CA 1
ATOM 989 C C . ASN A 1 120 ? -5.041 6.979 17.168 1.00 93.44 120 ASN A C 1
ATOM 991 O O . ASN A 1 120 ? -4.770 6.511 16.058 1.00 93.44 120 ASN A O 1
ATOM 995 N N . GLU A 1 121 ? -4.341 6.663 18.260 1.00 93.88 121 GLU A N 1
ATOM 996 C CA . GLU A 1 121 ? -3.145 5.815 18.253 1.00 93.88 121 GLU A CA 1
ATOM 997 C C . GLU A 1 121 ? -3.385 4.400 17.711 1.00 93.88 121 GLU A C 1
ATOM 999 O O . GLU A 1 121 ? -2.498 3.843 17.064 1.00 93.88 121 GLU A O 1
ATOM 1004 N N . SER A 1 122 ? -4.583 3.830 17.885 1.00 92.88 122 SER A N 1
ATOM 1005 C CA . SER A 1 122 ? -4.895 2.481 17.393 1.00 92.88 122 SER A CA 1
ATOM 1006 C C . SER A 1 122 ? -4.830 2.380 15.864 1.00 92.88 122 SER A C 1
ATOM 1008 O O . SER A 1 122 ? -4.572 1.305 15.333 1.00 92.88 122 SER A O 1
ATOM 1010 N N . TYR A 1 123 ? -4.986 3.497 15.147 1.00 95.38 123 TYR A N 1
ATOM 1011 C CA . TYR A 1 123 ? -4.943 3.552 13.683 1.00 95.38 123 TYR A CA 1
ATOM 1012 C C . TYR A 1 123 ? -3.549 3.848 13.112 1.00 95.38 123 TYR A C 1
ATOM 1014 O O . TYR A 1 123 ? -3.361 3.778 11.895 1.00 95.38 123 TYR A O 1
ATOM 1022 N N . GLN A 1 124 ? -2.559 4.160 13.955 1.00 96.94 124 GLN A N 1
ATOM 1023 C CA . GLN A 1 124 ? -1.223 4.584 13.514 1.00 96.94 124 GLN A CA 1
ATOM 1024 C C . GLN A 1 124 ? -0.483 3.498 12.726 1.00 96.94 124 GLN A C 1
ATOM 1026 O O . GLN A 1 124 ? 0.156 3.793 11.717 1.00 96.94 124 GLN A O 1
ATOM 1031 N N . ASN A 1 125 ? -0.598 2.231 13.135 1.00 97.56 125 ASN A N 1
ATOM 1032 C CA . ASN A 1 125 ? 0.036 1.123 12.412 1.00 97.56 125 ASN A CA 1
ATOM 1033 C C . ASN A 1 125 ? -0.580 0.929 11.030 1.00 97.56 125 ASN A C 1
ATOM 1035 O O . ASN A 1 125 ? 0.151 0.847 10.042 1.00 97.56 125 ASN A O 1
ATOM 1039 N N . LEU A 1 126 ? -1.915 0.919 10.952 1.00 96.56 126 LEU A N 1
ATOM 1040 C CA . LEU A 1 126 ? -2.622 0.864 9.679 1.00 96.56 126 LEU A CA 1
ATOM 1041 C C . LEU A 1 126 ? -2.179 2.012 8.770 1.00 96.56 126 LEU A C 1
ATOM 1043 O O . LEU A 1 126 ? -1.810 1.766 7.625 1.00 96.56 126 LEU A O 1
ATOM 1047 N N . HIS A 1 127 ? -2.175 3.241 9.293 1.00 97.81 127 HIS A N 1
ATOM 1048 C CA . HIS A 1 127 ? -1.723 4.424 8.567 1.00 97.81 127 HIS A CA 1
ATOM 1049 C C . HIS A 1 127 ? -0.315 4.200 8.014 1.00 97.81 127 HIS A C 1
ATOM 1051 O O . HIS A 1 127 ? -0.123 4.123 6.804 1.00 97.81 127 HIS A O 1
ATOM 1057 N N . LYS A 1 128 ? 0.658 3.946 8.894 1.00 97.88 128 LYS A N 1
ATOM 1058 C CA . LYS A 1 128 ? 2.051 3.700 8.518 1.00 97.88 128 LYS A CA 1
ATOM 1059 C C . LYS A 1 128 ? 2.182 2.660 7.404 1.00 97.88 128 LYS A C 1
ATOM 1061 O O . LYS A 1 128 ? 2.859 2.925 6.413 1.00 97.88 128 LYS A O 1
ATOM 1066 N N . TYR A 1 129 ? 1.544 1.497 7.544 1.00 98.00 129 TYR A N 1
ATOM 1067 C CA . TYR A 1 129 ? 1.656 0.430 6.550 1.00 98.00 129 TYR A CA 1
ATOM 1068 C C . TYR A 1 129 ? 1.033 0.807 5.204 1.00 98.00 129 TYR A C 1
ATOM 1070 O O . TYR A 1 129 ? 1.596 0.465 4.167 1.00 98.00 129 TYR A O 1
ATOM 1078 N N . VAL A 1 130 ? -0.085 1.537 5.193 1.00 97.12 130 VAL A N 1
ATOM 1079 C CA . VAL A 1 130 ? -0.703 2.029 3.952 1.00 97.12 130 VAL A CA 1
ATOM 1080 C C . VAL A 1 130 ? 0.192 3.069 3.279 1.00 97.12 130 VAL A C 1
ATOM 1082 O O . VAL A 1 130 ? 0.453 2.965 2.080 1.00 97.12 130 VAL A O 1
ATOM 1085 N N . GLY A 1 131 ? 0.724 4.028 4.037 1.00 97.94 131 GLY A N 1
ATOM 1086 C CA . GLY A 1 131 ? 1.656 5.022 3.509 1.00 97.94 131 GLY A CA 1
ATOM 1087 C C . GLY A 1 131 ? 2.926 4.388 2.935 1.00 97.94 131 GLY A C 1
ATOM 1088 O O . GLY A 1 131 ? 3.378 4.760 1.851 1.00 97.94 131 GLY A O 1
ATOM 1089 N N . GLU A 1 132 ? 3.491 3.393 3.621 1.00 98.38 132 GLU A N 1
ATOM 1090 C CA . GLU A 1 132 ? 4.663 2.650 3.148 1.00 98.38 132 GLU A CA 1
ATOM 1091 C C . GLU A 1 132 ? 4.344 1.830 1.889 1.00 98.38 132 GLU A C 1
ATOM 1093 O O . GLU A 1 132 ? 5.106 1.866 0.922 1.00 98.38 132 GLU A O 1
ATOM 1098 N N . TYR A 1 133 ? 3.175 1.183 1.846 1.00 97.00 133 TYR A N 1
ATOM 1099 C CA . TYR A 1 133 ? 2.682 0.462 0.673 1.00 97.00 133 TYR A CA 1
ATOM 1100 C C . TYR A 1 133 ? 2.595 1.368 -0.558 1.00 97.00 133 TYR A C 1
ATOM 1102 O O . TYR A 1 133 ? 3.126 1.026 -1.617 1.00 97.00 133 TYR A O 1
ATOM 1110 N N . LEU A 1 134 ? 1.966 2.538 -0.438 1.00 97.44 134 LEU A N 1
ATOM 1111 C CA . LEU A 1 134 ? 1.833 3.478 -1.553 1.00 97.44 134 LEU A CA 1
ATOM 1112 C C . LEU A 1 134 ? 3.199 3.998 -2.025 1.00 97.44 134 LEU A C 1
ATOM 1114 O O . LEU A 1 134 ? 3.462 4.036 -3.227 1.00 97.44 134 LEU A O 1
ATOM 1118 N N . ASN A 1 135 ? 4.091 4.330 -1.089 1.00 98.00 135 ASN A N 1
ATOM 1119 C CA . ASN A 1 135 ? 5.438 4.806 -1.404 1.00 98.00 135 ASN A CA 1
ATOM 1120 C C . ASN A 1 135 ? 6.299 3.748 -2.103 1.00 98.00 135 ASN A C 1
ATOM 1122 O O . ASN A 1 135 ? 7.010 4.066 -3.057 1.00 98.00 135 ASN A O 1
ATOM 1126 N N . LEU A 1 136 ? 6.253 2.495 -1.647 1.00 96.25 136 LEU A N 1
ATOM 1127 C CA . LEU A 1 136 ? 6.985 1.398 -2.281 1.00 96.25 136 LEU A CA 1
ATOM 1128 C C . LEU A 1 136 ? 6.492 1.149 -3.705 1.00 96.25 136 LEU A C 1
ATOM 1130 O O . LEU A 1 136 ? 7.312 0.964 -4.603 1.00 96.25 136 LEU A O 1
ATOM 1134 N N . ASN A 1 137 ? 5.178 1.213 -3.933 1.00 93.12 137 ASN A N 1
ATOM 1135 C CA . ASN A 1 137 ? 4.622 1.115 -5.278 1.00 93.12 137 ASN A CA 1
ATOM 1136 C C . ASN A 1 137 ? 5.077 2.276 -6.166 1.00 93.12 137 ASN A C 1
ATOM 1138 O O . ASN A 1 137 ? 5.581 2.020 -7.256 1.00 93.12 137 ASN A O 1
ATOM 1142 N N . LEU A 1 138 ? 4.976 3.527 -5.698 1.00 95.25 138 LEU A N 1
ATOM 1143 C CA . LEU A 1 138 ? 5.436 4.690 -6.460 1.00 95.25 138 LEU A CA 1
ATOM 1144 C C . LEU A 1 138 ? 6.911 4.548 -6.863 1.00 95.25 138 LEU A C 1
ATOM 1146 O O . LEU A 1 138 ? 7.250 4.706 -8.033 1.00 95.25 138 LEU A O 1
ATOM 1150 N N . LYS A 1 139 ? 7.780 4.194 -5.909 1.00 95.12 139 LYS A N 1
ATOM 1151 C CA . LYS A 1 139 ? 9.207 3.966 -6.180 1.00 95.12 139 LYS A CA 1
ATOM 1152 C C . LYS A 1 139 ? 9.424 2.789 -7.126 1.00 95.12 139 LYS A C 1
ATOM 1154 O O . LYS A 1 139 ? 10.296 2.857 -7.979 1.00 95.12 139 LYS A O 1
ATOM 1159 N N . GLY A 1 140 ? 8.656 1.712 -6.984 1.00 91.62 140 GLY A N 1
ATOM 1160 C CA . GLY A 1 140 ? 8.705 0.575 -7.899 1.00 91.62 140 GLY A CA 1
ATOM 1161 C C . GLY A 1 140 ? 8.405 0.990 -9.339 1.00 91.62 140 GLY A C 1
ATOM 1162 O O . GLY A 1 140 ? 9.169 0.655 -10.237 1.00 91.62 140 GLY A O 1
ATOM 1163 N N . PHE A 1 141 ? 7.349 1.779 -9.548 1.00 89.75 141 PHE A N 1
ATOM 1164 C CA . PHE A 1 141 ? 6.992 2.305 -10.866 1.00 89.75 141 PHE A CA 1
ATOM 1165 C C . PHE A 1 141 ? 8.019 3.291 -11.422 1.00 89.75 141 PHE A C 1
ATOM 1167 O O . PHE A 1 141 ? 8.356 3.197 -12.597 1.00 89.75 141 PHE A O 1
ATOM 1174 N N . ASP A 1 142 ? 8.556 4.185 -10.589 1.00 91.38 142 ASP A N 1
ATOM 1175 C CA . ASP A 1 142 ? 9.616 5.111 -11.000 1.00 91.38 142 ASP A CA 1
ATOM 1176 C C . ASP A 1 142 ? 10.869 4.361 -11.480 1.00 91.38 142 ASP A C 1
ATOM 1178 O O . ASP A 1 142 ? 11.387 4.621 -12.565 1.00 91.38 142 ASP A O 1
ATOM 1182 N N . PHE A 1 143 ? 11.317 3.359 -10.718 1.00 89.88 143 PHE A N 1
ATOM 1183 C CA . PHE A 1 143 ? 12.459 2.533 -11.107 1.00 89.88 143 PHE A CA 1
ATOM 1184 C C . PHE A 1 143 ? 12.176 1.715 -12.364 1.00 89.88 143 PHE A C 1
ATOM 1186 O O . PHE A 1 143 ? 13.063 1.576 -13.199 1.00 89.88 143 PHE A O 1
ATOM 1193 N N . PHE A 1 144 ? 10.959 1.198 -12.522 1.00 87.19 144 PHE A N 1
ATOM 1194 C CA . PHE A 1 144 ? 10.576 0.445 -13.710 1.00 87.19 144 PHE A CA 1
ATOM 1195 C C . PHE A 1 144 ? 10.601 1.325 -14.963 1.00 87.19 144 PHE A C 1
ATOM 1197 O O . PHE A 1 144 ? 11.191 0.948 -15.970 1.00 87.19 144 PHE A O 1
ATOM 1204 N N . GLU A 1 145 ? 9.998 2.513 -14.901 1.00 86.25 145 GLU A N 1
ATOM 1205 C CA . GLU A 1 145 ? 9.977 3.465 -16.015 1.00 86.25 145 GLU A CA 1
ATOM 1206 C C . GLU A 1 145 ? 11.400 3.842 -16.433 1.00 86.25 145 GLU A C 1
ATOM 1208 O O . GLU A 1 145 ? 11.743 3.806 -17.618 1.00 86.25 145 GLU A O 1
ATOM 1213 N N . ARG A 1 146 ? 12.257 4.136 -15.448 1.00 87.69 146 ARG A N 1
ATOM 1214 C CA . ARG A 1 146 ? 13.675 4.413 -15.682 1.00 87.69 146 ARG A CA 1
ATOM 1215 C C . ARG A 1 146 ? 14.397 3.215 -16.285 1.00 87.69 146 ARG A C 1
ATOM 1217 O O . ARG A 1 146 ? 15.112 3.395 -17.262 1.00 87.69 146 ARG A O 1
ATOM 1224 N N . ALA A 1 147 ? 14.169 2.010 -15.768 1.00 85.81 147 ALA A N 1
ATOM 1225 C CA . ALA A 1 147 ? 14.767 0.783 -16.286 1.00 85.81 147 ALA A CA 1
ATOM 1226 C C . ALA A 1 147 ? 14.420 0.543 -17.759 1.00 85.81 147 ALA A C 1
ATOM 1228 O O . ALA A 1 147 ? 15.295 0.182 -18.540 1.00 85.81 147 ALA A O 1
ATOM 1229 N N . VAL A 1 148 ? 13.163 0.772 -18.151 1.00 81.50 148 VAL A N 1
ATOM 1230 C CA . VAL A 1 148 ? 12.724 0.626 -19.546 1.00 81.50 148 VAL A CA 1
ATOM 1231 C C . VAL A 1 148 ? 13.358 1.694 -20.436 1.00 81.50 148 VAL A C 1
ATOM 1233 O O . VAL A 1 148 ? 13.889 1.372 -21.497 1.00 81.50 148 VAL A O 1
ATOM 1236 N N . ARG A 1 149 ? 13.353 2.957 -19.994 1.00 84.06 149 ARG A N 1
ATOM 1237 C CA . ARG A 1 149 ? 13.927 4.083 -20.745 1.00 84.06 149 ARG A CA 1
ATOM 1238 C C . ARG A 1 149 ? 15.441 3.966 -20.925 1.00 84.06 149 ARG A C 1
ATOM 1240 O O . ARG A 1 149 ? 15.957 4.291 -21.988 1.00 84.06 149 ARG A O 1
ATOM 1247 N N . GLU A 1 150 ? 16.139 3.542 -19.878 1.00 87.56 150 GLU A N 1
ATOM 1248 C CA . GLU A 1 150 ? 17.603 3.452 -19.817 1.00 87.56 150 GLU A CA 1
ATOM 1249 C C . GLU A 1 150 ? 18.116 2.068 -20.254 1.00 87.56 150 GLU A C 1
ATOM 1251 O O . GLU A 1 150 ? 19.320 1.878 -20.385 1.00 87.56 150 GLU A O 1
ATOM 1256 N N . GLN 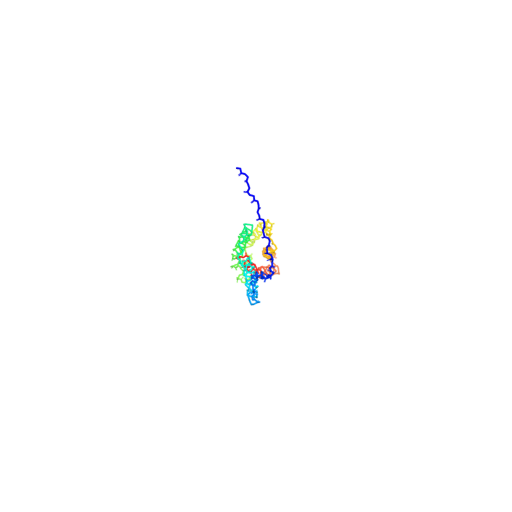A 1 151 ? 17.210 1.115 -20.515 1.00 83.38 151 GLN A N 1
ATOM 1257 C CA . GLN A 1 151 ? 17.516 -0.289 -20.818 1.00 83.38 151 GLN A CA 1
ATOM 1258 C C . GLN A 1 151 ? 18.406 -0.949 -19.746 1.00 83.38 151 GLN A C 1
ATOM 1260 O O . GLN A 1 151 ? 19.275 -1.769 -20.044 1.00 83.38 151 GLN A O 1
ATOM 1265 N N . ASP A 1 152 ? 18.174 -0.602 -18.477 1.00 84.81 152 ASP A N 1
ATOM 1266 C CA . ASP A 1 152 ? 18.990 -1.034 -17.342 1.00 84.81 152 ASP A CA 1
ATOM 1267 C C . ASP A 1 152 ? 18.300 -2.149 -16.539 1.00 84.81 152 ASP A C 1
ATOM 1269 O O . ASP A 1 152 ? 17.344 -1.938 -15.783 1.00 84.81 152 ASP A O 1
ATOM 1273 N N . ALA A 1 153 ? 18.834 -3.364 -16.659 1.00 82.62 153 ALA A N 1
ATOM 1274 C CA . ALA A 1 153 ? 18.335 -4.536 -15.947 1.00 82.62 153 ALA A CA 1
ATOM 1275 C C . ALA A 1 153 ? 18.538 -4.474 -14.419 1.00 82.62 153 ALA A C 1
ATOM 1277 O O . ALA A 1 153 ? 17.854 -5.188 -13.681 1.00 82.62 153 ALA A O 1
ATOM 1278 N N . THR A 1 154 ? 19.465 -3.656 -13.914 1.00 88.00 154 THR A N 1
ATOM 1279 C CA . THR A 1 154 ? 19.667 -3.470 -12.470 1.00 88.00 154 THR A CA 1
ATOM 1280 C C . THR A 1 154 ? 18.538 -2.644 -11.863 1.00 88.00 154 THR A C 1
ATOM 1282 O O . THR A 1 154 ? 17.948 -3.070 -10.870 1.00 88.00 154 THR A O 1
ATOM 1285 N N . LEU A 1 155 ? 18.136 -1.550 -12.521 1.00 88.56 155 LEU A N 1
ATOM 1286 C CA . LEU A 1 155 ? 16.969 -0.755 -12.127 1.00 88.56 155 LEU A CA 1
ATOM 1287 C C . LEU A 1 155 ? 15.681 -1.581 -12.170 1.00 88.56 155 LEU A C 1
ATOM 1289 O O . LEU A 1 155 ? 14.824 -1.429 -11.301 1.00 88.56 155 LEU A O 1
ATOM 1293 N N . LEU A 1 156 ? 15.566 -2.504 -13.130 1.00 84.38 156 LEU A N 1
ATOM 1294 C CA . LEU A 1 156 ? 14.413 -3.396 -13.229 1.00 84.38 156 LEU A CA 1
ATOM 1295 C C . LEU A 1 156 ? 14.318 -4.356 -12.031 1.00 84.38 156 LEU A C 1
ATOM 1297 O O . LEU A 1 156 ? 13.243 -4.536 -11.456 1.00 84.38 156 LEU A O 1
ATOM 1301 N N . LYS A 1 157 ? 15.444 -4.941 -11.602 1.00 85.25 157 LYS A N 1
ATOM 1302 C CA . LYS A 1 157 ? 15.496 -5.763 -10.376 1.00 85.25 157 LYS A CA 1
ATOM 1303 C C . LYS A 1 157 ? 15.093 -4.950 -9.149 1.00 85.25 157 LYS A C 1
ATOM 1305 O O . LYS A 1 157 ? 14.329 -5.422 -8.306 1.00 85.25 157 LYS A O 1
ATOM 1310 N N . ASP A 1 158 ? 15.576 -3.718 -9.076 1.00 90.19 158 ASP A N 1
ATOM 1311 C CA . ASP A 1 158 ? 15.278 -2.783 -8.001 1.00 90.19 158 ASP A CA 1
ATOM 1312 C C . ASP A 1 158 ? 13.799 -2.380 -7.951 1.00 90.19 158 ASP A C 1
ATOM 1314 O O . ASP A 1 158 ? 13.223 -2.288 -6.859 1.00 90.19 158 ASP A O 1
ATOM 1318 N N . ALA A 1 159 ? 13.178 -2.181 -9.116 1.00 89.31 159 ALA A N 1
ATOM 1319 C CA . ALA A 1 159 ? 11.747 -1.957 -9.254 1.00 89.31 159 ALA A CA 1
ATOM 1320 C C . ALA A 1 159 ? 10.962 -3.140 -8.676 1.00 89.31 159 ALA A C 1
ATOM 1322 O O . ALA A 1 159 ? 10.134 -2.963 -7.781 1.00 89.31 159 ALA A O 1
ATOM 1323 N N . PHE A 1 160 ? 11.278 -4.362 -9.114 1.00 86.19 160 PHE A N 1
ATOM 1324 C CA . PHE A 1 160 ? 10.598 -5.568 -8.640 1.00 86.19 160 PHE A CA 1
ATOM 1325 C C . PHE A 1 160 ? 10.783 -5.826 -7.151 1.00 86.19 160 PHE A C 1
ATOM 1327 O O . PHE A 1 160 ? 9.830 -6.227 -6.483 1.00 86.19 160 PHE A O 1
ATOM 1334 N N . SER A 1 161 ? 11.969 -5.552 -6.611 1.00 90.12 161 SER A N 1
ATOM 1335 C CA . SER A 1 161 ? 12.222 -5.656 -5.174 1.00 90.12 161 SER A CA 1
ATOM 1336 C C . SER A 1 161 ? 11.266 -4.769 -4.368 1.00 90.12 161 SER A C 1
ATOM 1338 O O . SER A 1 161 ? 10.633 -5.238 -3.423 1.00 90.12 161 SER A O 1
ATOM 1340 N N . ARG A 1 162 ? 11.083 -3.508 -4.777 1.00 93.19 162 ARG A N 1
ATOM 1341 C CA . ARG A 1 162 ? 10.176 -2.558 -4.104 1.00 93.19 162 ARG A CA 1
ATOM 1342 C C . ARG A 1 162 ? 8.712 -2.972 -4.229 1.00 93.19 162 ARG A C 1
ATOM 1344 O O . ARG A 1 162 ? 7.974 -2.924 -3.249 1.00 93.19 162 ARG A O 1
ATOM 1351 N N . LEU A 1 163 ? 8.305 -3.424 -5.414 1.00 89.31 163 LEU A N 1
ATOM 1352 C CA . LEU A 1 163 ? 6.944 -3.908 -5.654 1.00 89.31 163 LEU A CA 1
ATOM 1353 C C . LEU A 1 163 ? 6.627 -5.153 -4.808 1.00 89.31 163 LEU A C 1
ATOM 1355 O O . LEU A 1 163 ? 5.535 -5.245 -4.254 1.00 89.31 163 LEU A O 1
ATOM 1359 N N . ARG A 1 164 ? 7.592 -6.065 -4.634 1.00 88.69 164 ARG A N 1
ATOM 1360 C CA . ARG A 1 164 ? 7.451 -7.237 -3.758 1.00 88.69 164 ARG A CA 1
ATOM 1361 C C . ARG A 1 164 ? 7.350 -6.849 -2.283 1.00 88.69 164 ARG A C 1
ATOM 1363 O O . ARG A 1 164 ? 6.472 -7.350 -1.592 1.00 88.69 164 ARG A O 1
ATOM 1370 N N . GLN A 1 165 ? 8.185 -5.917 -1.820 1.00 91.31 165 GLN A N 1
ATOM 1371 C CA . GLN A 1 165 ? 8.087 -5.381 -0.455 1.00 91.31 165 GLN A CA 1
ATOM 1372 C C . GLN A 1 165 ? 6.712 -4.747 -0.196 1.00 91.31 165 GLN A C 1
ATOM 1374 O O . GLN A 1 165 ? 6.146 -4.905 0.884 1.00 91.31 165 GLN A O 1
ATOM 1379 N N . ALA A 1 166 ? 6.127 -4.074 -1.194 1.00 91.94 166 ALA A N 1
ATOM 1380 C CA . ALA A 1 166 ? 4.765 -3.566 -1.074 1.00 91.94 166 ALA A CA 1
ATOM 1381 C C . ALA A 1 166 ? 3.745 -4.708 -0.912 1.00 91.94 166 ALA A C 1
ATOM 1383 O O . ALA A 1 166 ? 2.828 -4.612 -0.097 1.00 91.94 166 ALA A O 1
ATOM 1384 N N . ASP A 1 167 ? 3.899 -5.810 -1.644 1.00 88.56 167 ASP A N 1
ATOM 1385 C CA . ASP A 1 167 ? 2.997 -6.957 -1.524 1.00 88.56 167 ASP A CA 1
ATOM 1386 C C . ASP A 1 167 ? 3.072 -7.617 -0.132 1.00 88.56 167 ASP A C 1
ATOM 1388 O O . ASP A 1 167 ? 2.038 -8.009 0.410 1.00 88.56 167 ASP A O 1
ATOM 1392 N N . GLU A 1 168 ? 4.243 -7.632 0.510 1.00 89.94 168 GLU A N 1
ATOM 1393 C CA . GLU A 1 168 ? 4.416 -8.107 1.895 1.00 89.94 168 GLU A CA 1
ATOM 1394 C C . GLU A 1 168 ? 3.654 -7.258 2.931 1.00 89.94 168 GLU A C 1
ATOM 1396 O O . GLU A 1 168 ? 3.239 -7.762 3.980 1.00 89.94 168 GLU A O 1
ATOM 1401 N N . LEU A 1 169 ? 3.418 -5.970 2.651 1.00 93.44 169 LEU A N 1
ATOM 1402 C CA . LEU A 1 169 ? 2.639 -5.095 3.535 1.00 93.44 169 LEU A CA 1
ATOM 1403 C C . LEU A 1 169 ? 1.137 -5.388 3.491 1.00 93.44 169 LEU A C 1
ATOM 1405 O O . LEU A 1 169 ? 0.438 -5.066 4.453 1.00 93.44 169 LEU A O 1
ATOM 1409 N N . ARG A 1 170 ? 0.626 -6.027 2.429 1.00 90.25 170 ARG A N 1
ATOM 1410 C CA . ARG A 1 170 ? -0.815 -6.299 2.273 1.00 90.25 170 ARG A CA 1
ATOM 1411 C C . ARG A 1 170 ? -1.372 -7.132 3.424 1.00 90.25 170 ARG A C 1
ATOM 1413 O O . ARG A 1 170 ? -2.444 -6.820 3.936 1.00 90.25 170 ARG A O 1
ATOM 1420 N N . GLU A 1 171 ? -0.631 -8.142 3.879 1.00 88.56 171 GLU A N 1
ATOM 1421 C CA . GLU A 1 171 ? -1.064 -8.982 5.003 1.00 88.56 171 GLU A CA 1
ATOM 1422 C C . GLU A 1 171 ? -1.037 -8.227 6.337 1.00 88.56 171 GLU A C 1
ATOM 1424 O O . GLU A 1 171 ? -1.938 -8.401 7.161 1.00 88.56 171 GLU A O 1
ATOM 1429 N N . LYS A 1 172 ? -0.067 -7.324 6.539 1.00 93.44 172 LYS A N 1
ATOM 1430 C CA . LYS A 1 172 ? -0.036 -6.453 7.725 1.00 93.44 172 LYS A CA 1
ATOM 1431 C C . LYS A 1 172 ? -1.237 -5.507 7.730 1.00 93.44 172 LYS A C 1
ATOM 1433 O O . LYS A 1 172 ? -1.958 -5.453 8.718 1.00 93.44 172 LYS A O 1
ATOM 1438 N N . ILE A 1 173 ? -1.511 -4.845 6.605 1.00 94.00 173 ILE A N 1
ATOM 1439 C CA . ILE A 1 173 ? -2.670 -3.953 6.432 1.00 94.00 173 ILE A CA 1
ATOM 1440 C C . ILE A 1 173 ? -3.978 -4.704 6.697 1.00 94.00 173 ILE A C 1
ATOM 1442 O O . ILE A 1 173 ? -4.822 -4.235 7.457 1.00 94.00 173 ILE A O 1
ATOM 1446 N N . LYS A 1 174 ? -4.141 -5.895 6.114 1.00 91.06 174 LYS A N 1
ATOM 1447 C CA . LYS A 1 174 ? -5.325 -6.742 6.309 1.00 91.06 174 LYS A CA 1
ATOM 1448 C C . LYS A 1 174 ? -5.520 -7.131 7.774 1.00 91.06 174 LYS A C 1
ATOM 1450 O O . LYS A 1 174 ? -6.652 -7.143 8.253 1.00 91.06 174 LYS A O 1
ATOM 1455 N N . LYS A 1 175 ? -4.433 -7.446 8.482 1.00 91.38 175 LYS A N 1
ATOM 1456 C CA . LYS A 1 175 ? -4.472 -7.758 9.913 1.00 91.38 175 LYS A CA 1
ATOM 1457 C C . LYS A 1 175 ? -4.923 -6.551 10.736 1.00 91.38 175 LYS A C 1
ATOM 1459 O O . LYS A 1 175 ? -5.823 -6.713 11.551 1.00 91.38 175 LYS A O 1
ATOM 1464 N N . GLU A 1 176 ? -4.353 -5.371 10.497 1.00 92.00 176 GLU A N 1
ATOM 1465 C CA . GLU A 1 176 ? -4.756 -4.145 11.200 1.00 92.00 176 GLU A CA 1
ATOM 1466 C C . GLU A 1 176 ? -6.228 -3.799 10.923 1.00 92.00 176 GLU A C 1
ATOM 1468 O O . GLU A 1 176 ? -6.989 -3.564 11.856 1.00 92.00 176 GLU A O 1
ATOM 1473 N N . LEU A 1 177 ? -6.675 -3.872 9.662 1.00 89.44 177 LEU A N 1
ATOM 1474 C CA . LEU A 1 177 ? -8.081 -3.645 9.303 1.00 89.44 177 LEU A CA 1
ATOM 1475 C C . LEU A 1 177 ? -9.038 -4.604 10.022 1.00 89.44 177 LEU A C 1
ATOM 1477 O O . LEU A 1 177 ? -10.130 -4.192 10.385 1.00 89.44 177 LEU A O 1
ATOM 1481 N N . LYS A 1 178 ? -8.641 -5.863 10.240 1.00 88.50 178 LYS A N 1
ATOM 1482 C CA . LYS A 1 178 ? -9.450 -6.850 10.974 1.00 88.50 178 LYS A CA 1
ATOM 1483 C C . LYS A 1 178 ? -9.505 -6.579 12.482 1.00 88.50 178 LYS A C 1
ATOM 1485 O O . LYS A 1 178 ? -10.421 -7.044 13.1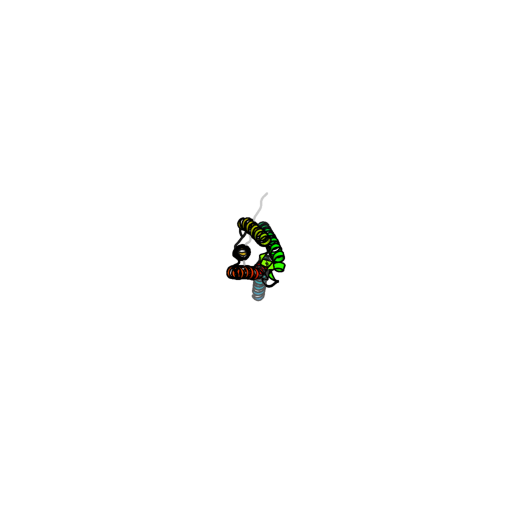38 1.00 88.50 178 LYS A O 1
ATOM 1490 N N . ILE A 1 179 ? -8.495 -5.920 13.044 1.00 87.19 179 ILE A N 1
ATOM 1491 C CA . ILE A 1 179 ? -8.470 -5.563 14.471 1.00 87.19 179 ILE A CA 1
ATOM 1492 C C . ILE A 1 179 ? -9.339 -4.327 14.726 1.00 87.19 179 ILE A C 1
ATOM 1494 O O . ILE A 1 179 ? -9.959 -4.218 15.777 1.00 87.19 179 ILE A O 1
ATOM 1498 N N . LEU A 1 180 ? -9.360 -3.400 13.768 1.00 83.69 180 LEU A N 1
ATOM 1499 C CA . LEU A 1 180 ? -10.048 -2.112 13.871 1.00 83.69 180 LEU A CA 1
ATOM 1500 C C . LEU A 1 180 ? -11.529 -2.166 13.450 1.00 83.69 180 LEU A C 1
ATOM 1502 O O . LEU A 1 180 ? -12.213 -1.149 13.540 1.00 83.69 180 LEU A O 1
ATOM 1506 N N . MET A 1 181 ? -12.005 -3.320 12.973 1.00 75.12 181 MET A N 1
ATOM 1507 C CA . MET A 1 181 ? -13.377 -3.575 12.515 1.00 75.12 181 MET A CA 1
ATOM 1508 C C . MET A 1 181 ? -13.993 -4.752 13.260 1.00 75.12 181 MET A C 1
ATOM 1510 O O . MET A 1 181 ? -15.214 -4.686 13.510 1.00 75.12 181 MET A O 1
#

Radius of gyration: 38.5 Å; chains: 1; bounding box: 87×42×121 Å